Protein AF-A0A832WTB0-F1 (afdb_monomer_lite)

Structure (mmCIF, N/CA/C/O backbone):
data_AF-A0A832WTB0-F1
#
_entry.id   AF-A0A832WTB0-F1
#
loop_
_atom_site.group_PDB
_atom_site.id
_atom_site.type_symbol
_atom_site.label_atom_id
_atom_site.label_alt_id
_atom_site.label_comp_id
_atom_site.label_asym_id
_atom_site.label_entity_id
_atom_site.label_seq_id
_atom_site.pdbx_PDB_ins_code
_atom_site.Cartn_x
_atom_site.Cartn_y
_atom_site.Cartn_z
_atom_site.occupancy
_atom_site.B_iso_or_equiv
_atom_site.auth_seq_id
_atom_site.auth_comp_id
_atom_site.auth_asym_id
_atom_site.auth_atom_id
_atom_site.pdbx_PDB_model_num
ATOM 1 N N . MET A 1 1 ? -14.376 -10.571 5.496 1.00 52.50 1 MET A N 1
ATOM 2 C CA . MET A 1 1 ? -14.557 -10.718 4.035 1.00 52.50 1 MET A CA 1
ATOM 3 C C . MET A 1 1 ? -13.583 -9.843 3.229 1.00 52.50 1 MET A C 1
ATOM 5 O O . MET A 1 1 ? -13.417 -10.106 2.052 1.00 52.50 1 MET A O 1
ATOM 9 N N . GLU A 1 2 ? -12.865 -8.887 3.842 1.00 68.06 2 GLU A N 1
ATOM 10 C CA . GLU A 1 2 ? -11.993 -7.932 3.120 1.00 68.06 2 GLU A CA 1
ATOM 11 C C . GLU A 1 2 ? -10.503 -8.322 3.047 1.00 68.06 2 GLU A C 1
ATOM 13 O O . GLU A 1 2 ? -9.872 -8.123 2.016 1.00 68.06 2 GLU A O 1
ATOM 18 N N . LEU A 1 3 ? -9.931 -8.954 4.083 1.00 80.56 3 LEU A N 1
ATOM 19 C CA . LEU A 1 3 ? -8.515 -9.382 4.068 1.00 80.56 3 LEU A CA 1
ATOM 20 C C . LEU A 1 3 ? -8.221 -10.427 2.971 1.00 80.56 3 LEU A C 1
ATOM 22 O O . LEU A 1 3 ? -7.111 -10.518 2.452 1.00 80.56 3 LEU A O 1
ATOM 26 N N . GLU A 1 4 ? -9.242 -11.197 2.597 1.00 81.88 4 GLU A N 1
ATOM 27 C CA . GLU A 1 4 ? -9.199 -12.161 1.498 1.00 81.88 4 GLU A CA 1
ATOM 28 C C . GLU A 1 4 ? -8.997 -11.471 0.137 1.00 81.88 4 GLU A C 1
ATOM 30 O O . GLU A 1 4 ? -8.311 -12.015 -0.723 1.00 81.88 4 GLU A O 1
ATOM 35 N N . ASN A 1 5 ? -9.508 -10.247 -0.050 1.00 79.44 5 ASN A N 1
ATOM 36 C CA . ASN A 1 5 ? -9.264 -9.472 -1.270 1.00 79.44 5 ASN A CA 1
ATOM 37 C C . ASN A 1 5 ? -7.805 -9.017 -1.350 1.00 79.44 5 ASN A C 1
ATOM 39 O O . ASN A 1 5 ? -7.184 -9.165 -2.400 1.00 79.44 5 ASN A O 1
ATOM 43 N N . ILE A 1 6 ? -7.229 -8.563 -0.228 1.00 82.19 6 ILE A N 1
ATOM 44 C CA . ILE A 1 6 ? -5.803 -8.213 -0.143 1.00 82.19 6 ILE A CA 1
ATOM 45 C C . ILE A 1 6 ? -4.946 -9.449 -0.456 1.00 82.19 6 ILE A C 1
ATOM 47 O O . ILE A 1 6 ? -4.049 -9.372 -1.291 1.00 82.19 6 ILE A O 1
ATOM 51 N N . ARG A 1 7 ? -5.264 -10.618 0.121 1.00 83.81 7 ARG A N 1
ATOM 52 C CA . ARG A 1 7 ? -4.574 -11.889 -0.187 1.00 83.81 7 ARG A CA 1
ATOM 53 C C . ARG A 1 7 ? -4.667 -12.282 -1.659 1.00 83.81 7 ARG A C 1
ATOM 55 O O . ARG A 1 7 ? -3.656 -12.618 -2.270 1.00 83.81 7 ARG A O 1
ATOM 62 N N . ARG A 1 8 ? -5.863 -12.229 -2.248 1.00 82.06 8 ARG A N 1
ATOM 63 C CA . ARG A 1 8 ? -6.066 -12.531 -3.674 1.00 82.06 8 ARG A CA 1
ATOM 64 C C . ARG A 1 8 ? -5.278 -11.584 -4.567 1.00 82.06 8 ARG A C 1
ATOM 66 O O . ARG A 1 8 ? -4.716 -12.023 -5.566 1.00 82.06 8 ARG A O 1
ATOM 73 N N . LEU A 1 9 ? -5.209 -10.310 -4.194 1.00 80.25 9 LEU A N 1
ATOM 74 C CA . LEU A 1 9 ? -4.451 -9.314 -4.932 1.00 80.25 9 LEU A CA 1
ATOM 75 C C . LEU A 1 9 ? -2.941 -9.551 -4.823 1.00 80.25 9 LEU A C 1
ATOM 77 O O . LEU A 1 9 ? -2.262 -9.463 -5.838 1.00 80.25 9 LEU A O 1
ATOM 81 N N . VAL A 1 10 ? -2.427 -9.940 -3.651 1.00 83.12 10 VAL A N 1
ATOM 82 C CA . VAL A 1 10 ? -1.025 -10.371 -3.486 1.00 83.12 10 VAL A CA 1
ATOM 83 C C . VAL A 1 10 ? -0.703 -11.565 -4.390 1.00 83.12 10 VAL A C 1
ATOM 85 O O . VAL A 1 10 ? 0.281 -11.517 -5.128 1.00 83.12 10 VAL A O 1
ATOM 88 N N . ASN A 1 11 ? -1.557 -12.592 -4.419 1.00 82.19 11 ASN A N 1
ATOM 89 C CA . ASN A 1 11 ? -1.375 -13.745 -5.311 1.00 82.19 11 ASN A CA 1
ATOM 90 C C . ASN A 1 11 ? -1.365 -13.320 -6.787 1.00 82.19 11 ASN A C 1
ATOM 92 O O . ASN A 1 11 ? -0.482 -13.713 -7.548 1.00 82.19 11 ASN A O 1
ATOM 96 N N . PHE A 1 12 ? -2.288 -12.439 -7.177 1.00 78.94 12 PHE A N 1
ATOM 97 C CA . PHE A 1 12 ? -2.310 -11.876 -8.524 1.00 78.94 12 PHE A CA 1
ATOM 98 C C . PHE A 1 12 ? -1.032 -11.081 -8.846 1.00 78.94 12 PHE A C 1
ATOM 100 O O . PHE A 1 12 ? -0.514 -11.171 -9.960 1.00 78.94 12 PHE A O 1
ATOM 107 N N . CYS A 1 13 ? -0.482 -10.327 -7.887 1.00 77.75 13 CYS A N 1
ATOM 108 C CA . CYS A 1 13 ? 0.794 -9.633 -8.060 1.00 77.75 13 CYS A CA 1
ATOM 109 C C . CYS A 1 13 ? 1.938 -10.614 -8.353 1.00 77.75 13 CYS A C 1
ATOM 111 O O . CYS A 1 13 ? 2.752 -10.336 -9.235 1.00 77.75 13 CYS A O 1
ATOM 113 N N . TYR A 1 14 ? 1.990 -11.756 -7.657 1.00 80.38 14 TYR A N 1
ATOM 114 C CA . TYR A 1 14 ? 2.991 -12.798 -7.901 1.00 80.38 14 TYR A CA 1
ATOM 115 C C . TYR A 1 14 ? 2.859 -13.410 -9.297 1.00 80.38 14 TYR A C 1
ATOM 117 O O . TYR A 1 14 ? 3.856 -13.493 -10.019 1.00 80.38 14 TYR A O 1
ATOM 125 N N . ASP A 1 15 ? 1.639 -13.740 -9.726 1.00 77.94 15 ASP A N 1
ATOM 126 C CA . ASP A 1 15 ? 1.376 -14.278 -11.068 1.00 77.94 15 ASP A CA 1
ATOM 127 C C . ASP A 1 15 ? 1.844 -13.320 -12.171 1.00 77.94 15 ASP A C 1
ATOM 129 O O . ASP A 1 15 ? 2.300 -13.736 -13.240 1.00 77.94 15 ASP A O 1
ATOM 133 N N . LYS A 1 16 ? 1.766 -12.011 -11.908 1.00 74.88 16 LYS A N 1
ATOM 134 C CA . LYS A 1 16 ? 2.179 -10.941 -12.825 1.00 74.88 16 LYS A CA 1
ATOM 135 C C . LYS A 1 16 ? 3.599 -10.430 -12.595 1.00 74.88 16 LYS A C 1
ATOM 137 O O . LYS A 1 16 ? 4.034 -9.544 -13.325 1.00 74.88 16 LYS A O 1
ATOM 142 N N . ALA A 1 17 ? 4.366 -11.014 -11.672 1.00 70.44 17 ALA A N 1
ATOM 143 C CA . ALA A 1 17 ? 5.715 -10.554 -11.324 1.00 70.44 17 ALA A CA 1
ATOM 144 C C . ALA A 1 17 ? 6.740 -10.662 -12.469 1.00 70.44 17 ALA A C 1
ATOM 146 O O . ALA A 1 17 ? 7.849 -10.141 -12.360 1.00 70.44 17 ALA A O 1
ATOM 147 N N . HIS A 1 18 ? 6.397 -11.350 -13.559 1.00 71.75 18 HIS A N 1
ATOM 148 C CA . HIS A 1 18 ? 7.200 -11.408 -14.778 1.00 71.75 18 HIS A CA 1
ATOM 149 C C . HIS A 1 18 ? 7.105 -10.127 -15.626 1.00 71.75 18 HIS A C 1
ATOM 151 O O . HIS A 1 18 ? 8.017 -9.872 -16.408 1.00 71.75 18 HIS A O 1
ATOM 157 N N . ASP A 1 19 ? 6.049 -9.322 -15.462 1.00 72.50 19 ASP A N 1
ATOM 158 C CA . ASP A 1 19 ? 5.880 -8.028 -16.124 1.00 72.50 19 ASP A CA 1
ATOM 159 C C . ASP A 1 19 ? 5.968 -6.884 -15.097 1.00 72.50 19 ASP A C 1
ATOM 161 O O . ASP A 1 19 ? 5.012 -6.644 -14.347 1.00 72.50 19 ASP A O 1
ATOM 165 N N . PRO A 1 20 ? 7.081 -6.127 -15.088 1.00 67.00 20 PRO A N 1
ATOM 166 C CA . PRO A 1 20 ? 7.261 -4.984 -14.208 1.00 67.00 20 PRO A CA 1
ATOM 167 C C . PRO A 1 20 ? 6.144 -3.944 -14.319 1.00 67.00 20 PRO A C 1
ATOM 169 O O . PRO A 1 20 ? 5.826 -3.304 -13.327 1.00 67.00 20 PRO A O 1
ATOM 172 N N . VAL A 1 21 ? 5.537 -3.717 -15.489 1.00 68.81 21 VAL A N 1
ATOM 173 C CA . VAL A 1 21 ? 4.455 -2.722 -15.637 1.00 68.81 21 VAL A CA 1
ATOM 174 C C . VAL A 1 21 ? 3.182 -3.190 -14.932 1.00 68.81 21 VAL A C 1
ATOM 176 O O . VAL A 1 21 ? 2.563 -2.412 -14.201 1.00 68.81 21 VAL A O 1
ATOM 179 N N . THR A 1 22 ? 2.801 -4.453 -15.114 1.00 70.38 22 THR A N 1
ATOM 180 C CA . THR A 1 22 ? 1.593 -5.002 -14.493 1.00 70.38 22 THR A CA 1
ATOM 181 C C . TH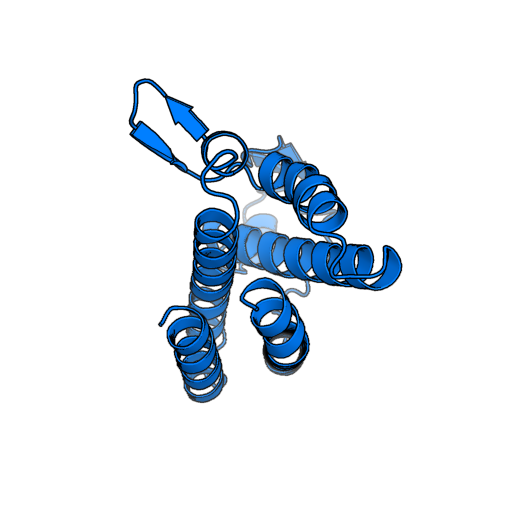R A 1 22 ? 1.732 -5.110 -12.977 1.00 70.38 22 THR A C 1
ATOM 183 O O . THR A 1 22 ? 0.871 -4.581 -12.279 1.00 70.38 22 THR A O 1
ATOM 186 N N . ILE A 1 23 ? 2.820 -5.683 -12.442 1.00 69.12 23 ILE A N 1
ATOM 187 C CA . ILE A 1 23 ? 3.015 -5.771 -10.977 1.00 69.12 23 ILE A CA 1
ATOM 188 C C . ILE A 1 23 ? 3.007 -4.385 -10.314 1.00 69.12 23 ILE A C 1
ATOM 190 O O . ILE A 1 23 ? 2.460 -4.218 -9.228 1.00 69.12 23 ILE A O 1
ATOM 194 N N . ARG A 1 24 ? 3.527 -3.362 -11.003 1.00 69.06 24 ARG A N 1
ATOM 195 C CA . ARG A 1 24 ? 3.486 -1.966 -10.558 1.00 69.06 24 ARG A CA 1
ATOM 196 C C . ARG A 1 24 ? 2.039 -1.475 -10.392 1.00 69.06 24 ARG A C 1
ATOM 198 O O . ARG A 1 24 ? 1.679 -0.975 -9.328 1.00 69.06 24 ARG A O 1
ATOM 205 N N . ARG A 1 25 ? 1.173 -1.691 -11.387 1.00 69.50 25 ARG A N 1
ATOM 206 C CA . ARG A 1 25 ? -0.265 -1.370 -11.271 1.00 69.50 25 ARG A CA 1
ATOM 207 C C . ARG A 1 25 ? -0.935 -2.141 -10.132 1.00 69.50 25 ARG A C 1
ATOM 209 O O . ARG A 1 25 ? -1.725 -1.557 -9.397 1.00 69.50 25 ARG A O 1
ATOM 216 N N . CYS A 1 26 ? -0.575 -3.409 -9.944 1.00 72.25 26 CYS A N 1
ATOM 217 C CA . CYS A 1 26 ? -1.116 -4.215 -8.855 1.00 72.25 26 CYS A CA 1
ATOM 218 C C . CYS A 1 26 ? -0.701 -3.696 -7.467 1.00 72.25 26 CYS A C 1
ATOM 220 O O . CYS A 1 26 ? -1.523 -3.708 -6.559 1.00 72.25 26 CYS A O 1
ATOM 222 N N . ILE A 1 27 ? 0.523 -3.175 -7.302 1.00 75.69 27 ILE A N 1
ATOM 223 C CA . ILE A 1 27 ? 0.975 -2.534 -6.050 1.00 75.69 27 ILE A CA 1
ATOM 224 C C . ILE A 1 27 ? 0.143 -1.280 -5.734 1.00 75.69 27 ILE A C 1
ATOM 226 O O . ILE A 1 27 ? -0.205 -1.055 -4.576 1.00 75.69 27 ILE A O 1
ATOM 230 N N . SER A 1 28 ? -0.230 -0.490 -6.748 1.00 73.12 28 SER A N 1
ATOM 231 C CA . SER A 1 28 ? -1.138 0.656 -6.565 1.00 73.12 28 SER A CA 1
ATOM 232 C C . SER A 1 28 ? -2.516 0.198 -6.071 1.00 73.12 28 SER A C 1
ATOM 234 O O . SER A 1 28 ? -3.027 0.722 -5.082 1.00 73.12 28 SER A O 1
ATOM 236 N N . SER A 1 29 ? -3.086 -0.850 -6.675 1.00 73.81 29 SER A N 1
ATOM 237 C CA . SER A 1 29 ? -4.329 -1.460 -6.182 1.00 73.81 29 SER A CA 1
ATOM 238 C C . SER A 1 29 ? -4.186 -1.995 -4.753 1.00 73.81 29 SER A C 1
ATOM 240 O O . SER A 1 29 ? -5.091 -1.827 -3.943 1.00 73.81 29 SER A O 1
ATOM 242 N N . LEU A 1 30 ? -3.037 -2.587 -4.418 1.00 78.88 30 LEU A N 1
ATOM 243 C CA . LEU A 1 30 ? -2.771 -3.170 -3.104 1.00 78.88 30 LEU A CA 1
ATOM 244 C C . LEU A 1 30 ? -2.747 -2.113 -2.004 1.00 78.88 30 LEU A C 1
ATOM 246 O O . LEU A 1 30 ? -3.325 -2.314 -0.940 1.00 78.88 30 LEU A O 1
ATOM 250 N N . PHE A 1 31 ? -2.147 -0.960 -2.292 1.00 79.56 31 PHE A N 1
ATOM 251 C CA . PHE A 1 31 ? -2.201 0.206 -1.420 1.00 79.56 31 PHE A CA 1
ATOM 252 C C . PHE A 1 31 ? -3.642 0.623 -1.113 1.00 79.56 31 PHE A C 1
ATOM 254 O O . PHE A 1 31 ? -4.005 0.795 0.051 1.00 79.56 31 PHE A O 1
ATOM 261 N N . PHE A 1 32 ? -4.476 0.749 -2.150 1.00 75.31 32 PHE A N 1
ATOM 262 C CA . PHE A 1 32 ? -5.871 1.150 -1.987 1.00 75.31 32 PHE A CA 1
ATOM 263 C C . PHE A 1 32 ? -6.688 0.132 -1.196 1.00 75.31 32 PHE A C 1
ATOM 265 O O . PHE A 1 32 ? -7.433 0.535 -0.308 1.00 75.31 32 PHE A O 1
ATOM 272 N N . GLU A 1 33 ? -6.525 -1.164 -1.456 1.00 79.69 33 GLU A N 1
ATOM 273 C CA . GLU A 1 33 ? -7.221 -2.209 -0.698 1.00 79.69 33 GLU A CA 1
ATOM 274 C C . GLU A 1 33 ? -6.829 -2.191 0.790 1.00 79.69 33 GLU A C 1
ATOM 276 O O . GLU A 1 33 ? -7.695 -2.310 1.657 1.00 79.69 33 GLU A O 1
ATOM 281 N N . ILE A 1 34 ? -5.550 -1.956 1.114 1.00 83.00 34 ILE A N 1
ATOM 282 C CA . ILE A 1 34 ? -5.099 -1.816 2.509 1.00 83.00 34 ILE A CA 1
ATOM 283 C C . ILE A 1 34 ? -5.725 -0.579 3.170 1.00 83.00 34 ILE A C 1
ATOM 285 O O . ILE A 1 34 ? -6.185 -0.651 4.310 1.00 83.00 34 ILE A O 1
ATOM 289 N N . ILE A 1 35 ? -5.782 0.552 2.466 1.00 78.50 35 ILE A N 1
ATOM 290 C CA . ILE A 1 35 ? -6.429 1.770 2.972 1.00 78.50 35 ILE A CA 1
ATOM 291 C C . ILE A 1 35 ? -7.916 1.542 3.216 1.00 78.50 35 ILE A C 1
ATOM 293 O O . ILE A 1 35 ? -8.423 1.939 4.264 1.00 78.50 35 ILE A O 1
ATOM 297 N N . LEU A 1 36 ? -8.623 0.954 2.249 1.00 79.00 36 LEU A N 1
ATOM 298 C CA . LEU A 1 36 ? -10.057 0.696 2.352 1.00 79.00 36 LEU A CA 1
ATOM 299 C C . LEU A 1 36 ? -10.348 -0.211 3.546 1.00 79.00 36 LEU A C 1
ATOM 301 O O . LEU A 1 36 ? -11.229 0.102 4.343 1.00 79.00 36 LEU A O 1
ATOM 305 N N . PHE A 1 37 ? -9.537 -1.255 3.725 1.00 82.94 37 PHE A N 1
ATOM 306 C CA . PHE A 1 37 ? -9.602 -2.123 4.893 1.00 82.94 37 PHE A CA 1
ATOM 307 C C . PHE A 1 37 ? -9.416 -1.350 6.205 1.00 82.94 37 PHE A C 1
ATOM 309 O O . PHE A 1 37 ? -10.186 -1.532 7.142 1.00 82.94 37 PHE A O 1
ATOM 316 N N . ILE A 1 38 ? -8.419 -0.464 6.293 1.00 78.25 38 ILE A N 1
ATOM 317 C CA . ILE A 1 38 ? -8.201 0.354 7.496 1.00 78.25 38 ILE A CA 1
ATOM 318 C C . ILE A 1 38 ? -9.390 1.294 7.734 1.00 78.25 38 ILE A C 1
ATOM 320 O O . ILE A 1 38 ? -9.861 1.416 8.863 1.00 78.25 38 ILE A O 1
ATOM 324 N N . ALA A 1 39 ? -9.906 1.938 6.688 1.00 76.44 39 ALA A N 1
ATOM 325 C CA . ALA A 1 39 ? -11.036 2.851 6.798 1.00 76.44 39 ALA A CA 1
ATOM 326 C C . ALA A 1 39 ? -12.319 2.159 7.287 1.00 76.44 39 ALA A C 1
ATOM 328 O O . ALA A 1 39 ? -13.066 2.767 8.053 1.00 76.44 39 ALA A O 1
ATOM 329 N N . ASP A 1 40 ? -12.547 0.896 6.908 1.00 79.38 40 ASP A N 1
ATOM 330 C CA . ASP A 1 40 ? -13.651 0.078 7.435 1.00 79.38 40 ASP A CA 1
ATOM 331 C C . ASP A 1 40 ? -13.511 -0.178 8.946 1.00 79.38 40 ASP A C 1
ATOM 333 O O . ASP A 1 40 ? -14.494 -0.175 9.685 1.00 79.38 40 ASP A O 1
ATOM 337 N N . ARG A 1 41 ? -12.275 -0.328 9.445 1.00 82.00 41 ARG A N 1
ATOM 338 C CA . ARG A 1 41 ? -12.001 -0.535 10.882 1.00 82.00 41 ARG A CA 1
ATOM 339 C C . ARG A 1 41 ? -12.100 0.744 11.708 1.00 82.00 41 ARG A C 1
ATOM 341 O O . ARG A 1 41 ? -12.335 0.665 12.912 1.00 82.00 41 ARG A O 1
ATOM 348 N N . PHE A 1 42 ? -11.963 1.908 11.077 1.00 76.38 42 PHE A N 1
ATOM 349 C CA . PHE A 1 42 ? -12.055 3.217 11.729 1.00 76.38 42 PHE A CA 1
ATOM 350 C C . PHE A 1 42 ? -13.089 4.126 11.037 1.00 76.38 42 PHE A C 1
ATOM 352 O O . PHE A 1 42 ? -12.746 5.210 10.554 1.00 76.38 42 PHE A O 1
ATOM 359 N N . PRO A 1 43 ? -14.379 3.738 11.003 1.00 73.25 43 PRO A N 1
ATOM 360 C CA . PRO A 1 43 ? -15.391 4.422 10.196 1.00 73.25 43 PRO A CA 1
ATOM 361 C C . PRO A 1 43 ? -15.644 5.862 10.661 1.00 73.25 43 PRO A C 1
ATOM 363 O O . PRO A 1 43 ? -15.879 6.748 9.843 1.00 73.25 43 PRO A O 1
ATOM 366 N N . CYS A 1 44 ? -15.514 6.130 11.965 1.00 70.75 44 CYS A N 1
ATOM 367 C CA . CYS A 1 44 ? -15.630 7.470 12.548 1.00 70.75 44 CYS A CA 1
ATOM 368 C C . CYS A 1 44 ? -14.488 8.423 12.157 1.00 70.75 44 CYS A C 1
ATOM 370 O O . CYS A 1 44 ? -14.553 9.612 12.453 1.00 70.75 44 CYS A O 1
ATOM 372 N N . ARG A 1 45 ? -13.445 7.908 11.501 1.00 72.25 45 ARG A N 1
ATOM 373 C CA . ARG A 1 45 ? -12.238 8.641 11.100 1.00 72.25 45 ARG A CA 1
ATOM 374 C C . ARG A 1 45 ? -12.064 8.640 9.581 1.00 72.25 45 ARG A C 1
ATOM 376 O O . ARG A 1 45 ? -11.044 9.083 9.065 1.00 72.25 45 ARG A O 1
ATOM 383 N N . LYS A 1 46 ? -13.076 8.177 8.838 1.00 69.19 46 LYS A N 1
ATOM 384 C CA . LYS A 1 46 ? -13.063 8.078 7.373 1.00 69.19 46 LYS A CA 1
ATOM 385 C C . LYS A 1 46 ? -12.766 9.415 6.684 1.00 69.19 46 LYS A C 1
ATOM 387 O O . LYS A 1 46 ? -12.043 9.434 5.692 1.00 69.19 46 LYS A O 1
ATOM 392 N N . ASP A 1 47 ? -13.264 10.523 7.229 1.00 67.44 47 ASP A N 1
ATOM 393 C CA . ASP A 1 47 ? -13.024 11.873 6.695 1.00 67.44 47 ASP A CA 1
ATOM 394 C C . ASP A 1 47 ? -11.592 12.388 6.958 1.00 67.44 47 ASP A C 1
ATOM 396 O O . ASP A 1 47 ? -11.147 13.349 6.330 1.00 67.44 47 ASP A O 1
ATOM 400 N N . GLU A 1 48 ? -10.841 11.737 7.853 1.00 67.38 48 GLU A N 1
ATOM 401 C CA . GLU A 1 48 ? -9.407 11.991 8.046 1.00 67.38 48 GLU A CA 1
ATOM 402 C C . GLU A 1 48 ? -8.562 11.253 6.995 1.00 67.38 48 GLU A C 1
ATOM 404 O O . GLU A 1 48 ? -7.496 11.728 6.597 1.00 67.38 48 GLU A O 1
ATOM 409 N N . LEU A 1 49 ? -9.065 10.113 6.507 1.00 65.12 49 LEU A N 1
ATOM 410 C CA . LEU A 1 49 ? -8.398 9.258 5.523 1.00 65.12 49 LEU A CA 1
ATOM 411 C C . LEU A 1 49 ? -8.671 9.725 4.084 1.00 65.12 49 LEU A C 1
ATOM 413 O O . LEU A 1 49 ? -7.757 9.764 3.258 1.00 65.12 49 LEU A O 1
ATOM 417 N N . PHE A 1 50 ? -9.903 10.141 3.784 1.00 67.31 50 PHE A N 1
ATOM 418 C CA . PHE A 1 50 ? -10.317 10.592 2.454 1.00 67.31 50 PHE A CA 1
ATOM 419 C C . PHE A 1 50 ? -10.687 12.076 2.452 1.00 67.31 50 PHE A C 1
ATOM 421 O O . PHE A 1 50 ? -11.382 12.559 3.341 1.00 67.31 50 PHE A O 1
ATOM 428 N N . ARG A 1 51 ? -10.279 12.816 1.411 1.00 63.31 51 ARG A N 1
ATOM 429 C CA . ARG A 1 51 ? -10.687 14.217 1.236 1.00 63.31 51 ARG A CA 1
ATOM 430 C C . ARG A 1 51 ? -12.183 14.273 0.935 1.00 63.31 51 ARG A C 1
ATOM 432 O O . ARG A 1 51 ? -12.588 14.010 -0.192 1.00 63.31 51 ARG A O 1
ATOM 439 N N . ASN A 1 52 ? -12.988 14.637 1.925 1.00 57.75 52 ASN A N 1
ATOM 440 C CA . ASN A 1 52 ? -14.418 14.866 1.762 1.00 57.75 52 ASN A CA 1
ATOM 441 C C . ASN A 1 52 ? -14.674 16.335 1.383 1.00 57.75 52 ASN A C 1
ATOM 443 O O . ASN A 1 52 ? -14.284 17.250 2.110 1.00 57.75 52 ASN A O 1
ATOM 447 N N . GLN A 1 53 ? -15.302 16.569 0.233 1.00 53.72 53 GLN A N 1
ATOM 448 C CA . GLN A 1 53 ? -15.844 17.871 -0.151 1.00 53.72 53 GLN A CA 1
ATOM 449 C C . GLN A 1 53 ? -17.326 17.690 -0.481 1.00 53.72 53 GLN A C 1
ATOM 451 O O . GLN A 1 53 ? -17.672 17.021 -1.452 1.00 53.72 53 GLN A O 1
ATOM 456 N N . ASN A 1 54 ? -18.203 18.294 0.326 1.00 54.34 54 ASN A N 1
ATOM 457 C CA . ASN A 1 54 ? -19.661 18.277 0.144 1.00 54.34 54 ASN A CA 1
ATOM 458 C C . ASN A 1 54 ? -20.281 16.867 0.044 1.00 54.34 54 ASN A C 1
ATOM 460 O O . ASN A 1 54 ? -21.211 16.652 -0.729 1.00 54.34 54 ASN A O 1
ATOM 464 N N . GLY A 1 55 ? -19.763 15.896 0.804 1.00 51.53 55 GLY A N 1
ATOM 465 C CA . GLY A 1 55 ? -20.250 14.512 0.782 1.00 51.53 55 GLY A CA 1
ATOM 466 C C . GLY A 1 55 ? -19.663 13.656 -0.345 1.00 51.53 55 GLY A C 1
ATOM 467 O O . GLY A 1 55 ? -20.022 12.486 -0.464 1.00 51.53 55 GLY A O 1
ATOM 468 N N . VAL A 1 56 ? -18.745 14.208 -1.148 1.00 50.75 56 VAL A N 1
ATOM 469 C CA . VAL A 1 56 ? -18.008 13.487 -2.191 1.00 50.75 56 VAL A CA 1
ATOM 470 C C . VAL A 1 56 ? -16.560 13.289 -1.748 1.00 50.75 56 VAL A C 1
ATOM 472 O O . VAL A 1 56 ? -15.853 14.240 -1.408 1.00 50.75 56 VAL A O 1
ATOM 475 N N . TYR A 1 57 ? -16.105 12.037 -1.757 1.00 57.09 57 TYR A N 1
ATOM 476 C CA . TYR A 1 57 ? -14.726 11.677 -1.438 1.00 57.09 57 TYR A CA 1
ATOM 477 C C . TYR A 1 57 ? -13.831 11.859 -2.676 1.00 57.09 57 TYR A C 1
ATOM 479 O O . TYR A 1 57 ? -13.762 10.992 -3.542 1.00 57.09 57 TYR A O 1
ATOM 487 N N . ASN A 1 58 ? -13.123 12.989 -2.753 1.00 52.19 58 ASN A N 1
ATOM 488 C CA . ASN A 1 58 ? -12.318 13.429 -3.904 1.00 52.19 58 ASN A CA 1
ATOM 489 C C . ASN A 1 58 ? -10.862 12.917 -3.868 1.00 52.19 58 ASN A C 1
ATOM 491 O O . ASN A 1 58 ? -9.934 13.595 -4.311 1.00 52.19 58 ASN A O 1
ATOM 495 N N . GLY A 1 59 ? -10.653 11.715 -3.327 1.00 55.88 59 GLY A N 1
ATOM 496 C CA . GLY A 1 59 ? -9.351 11.048 -3.276 1.00 55.88 59 GLY A CA 1
ATOM 497 C C . GLY A 1 59 ? -8.681 11.033 -1.900 1.00 55.88 59 GLY A C 1
ATOM 498 O O . GLY A 1 59 ? -9.184 11.570 -0.911 1.00 55.88 59 GLY A O 1
ATOM 499 N N . LEU A 1 60 ? -7.529 10.369 -1.841 1.00 63.09 60 LEU A N 1
ATOM 500 C CA . LEU A 1 60 ? -6.734 10.171 -0.632 1.00 63.09 60 LEU A CA 1
ATOM 501 C C . LEU A 1 60 ? -5.623 11.221 -0.545 1.00 63.09 60 LEU A C 1
ATOM 503 O O . LEU A 1 60 ? -4.883 11.426 -1.504 1.00 63.09 60 LEU A O 1
ATOM 507 N N . SER A 1 61 ? -5.464 11.858 0.614 1.00 66.12 61 SER A N 1
ATOM 508 C CA . SER A 1 61 ? -4.272 12.663 0.889 1.00 66.12 61 SER A CA 1
ATOM 509 C C . SER A 1 61 ? -3.240 11.779 1.582 1.00 66.12 61 SER A C 1
ATOM 511 O O . SER A 1 61 ? -3.298 11.672 2.800 1.00 66.12 61 SER A O 1
ATOM 513 N N . GLU A 1 62 ? -2.306 11.174 0.843 1.00 65.44 62 GLU A N 1
ATOM 514 C CA . GLU A 1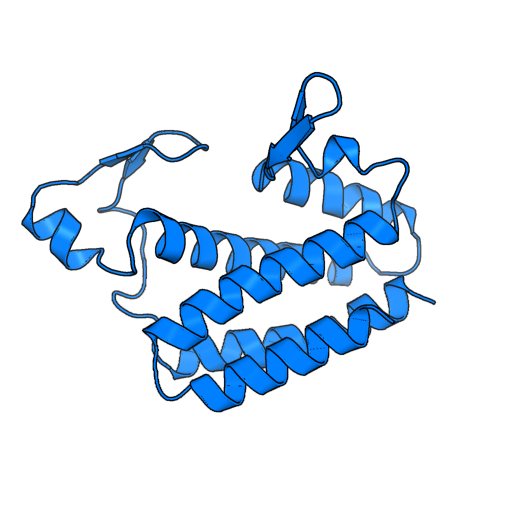 62 ? -1.334 10.197 1.381 1.00 65.44 62 GLU A CA 1
ATOM 515 C C . GLU A 1 62 ? -0.629 10.687 2.658 1.00 65.44 62 GLU A C 1
ATOM 517 O O . GLU A 1 62 ? -0.610 9.963 3.646 1.00 65.44 62 GLU A O 1
ATOM 522 N N . ILE A 1 63 ? -0.174 11.946 2.709 1.00 64.12 63 ILE A N 1
ATOM 523 C CA . ILE A 1 63 ? 0.430 12.544 3.919 1.00 64.12 63 ILE A CA 1
ATOM 524 C C . ILE A 1 63 ? -0.531 12.555 5.115 1.00 64.12 63 ILE A C 1
ATOM 526 O O . ILE A 1 63 ? -0.132 12.204 6.224 1.00 64.12 63 ILE A O 1
ATOM 530 N N . ARG A 1 64 ? -1.790 12.973 4.914 1.00 68.88 64 ARG A N 1
ATOM 531 C CA . ARG A 1 64 ? -2.775 13.013 6.010 1.00 68.88 64 ARG A CA 1
ATOM 532 C C . ARG A 1 64 ? -3.157 11.606 6.427 1.00 68.88 64 ARG A C 1
ATOM 534 O O . ARG A 1 64 ? -3.210 11.348 7.614 1.00 68.88 64 ARG A O 1
ATOM 541 N N . PHE A 1 65 ? -3.341 10.704 5.465 1.00 72.94 65 PHE A N 1
ATOM 542 C CA . PHE A 1 65 ? -3.607 9.299 5.730 1.00 72.94 65 PHE A CA 1
ATOM 543 C C . PHE A 1 65 ? -2.492 8.690 6.584 1.00 72.94 65 PHE A C 1
ATOM 545 O O . PHE A 1 65 ? -2.769 8.195 7.666 1.00 72.94 65 PHE A O 1
ATOM 552 N N . ILE A 1 66 ? -1.234 8.793 6.147 1.00 73.75 66 ILE A N 1
ATOM 553 C CA . ILE A 1 66 ? -0.072 8.268 6.872 1.00 73.75 66 ILE A CA 1
ATOM 554 C C . ILE A 1 66 ? 0.064 8.922 8.258 1.00 73.75 66 ILE A C 1
ATOM 556 O O . ILE A 1 66 ? 0.378 8.234 9.226 1.00 73.75 66 ILE A O 1
ATOM 560 N N . GLY A 1 67 ? -0.166 10.235 8.366 1.00 71.19 67 GLY A N 1
ATOM 561 C CA . GLY A 1 67 ? -0.108 10.962 9.638 1.00 71.19 67 GLY A CA 1
ATOM 562 C C . GLY A 1 67 ? -1.213 10.556 10.616 1.00 71.19 67 GLY A C 1
ATOM 563 O O . GLY A 1 67 ? -0.938 10.311 11.787 1.00 71.19 67 GLY A O 1
ATOM 564 N N . SER A 1 68 ? -2.449 10.427 10.136 1.00 76.88 68 SER A N 1
ATOM 565 C CA . SER A 1 68 ? -3.592 9.971 10.931 1.00 76.88 68 SER A CA 1
ATOM 566 C C . SER A 1 68 ? -3.492 8.488 11.280 1.00 76.88 68 SER A C 1
ATOM 568 O O . SER A 1 68 ? -3.896 8.090 12.368 1.00 76.88 68 SER A O 1
ATOM 570 N N . LEU A 1 69 ? -2.919 7.665 10.398 1.00 83.06 69 LEU A N 1
ATOM 571 C CA . LEU A 1 69 ? -2.830 6.219 10.570 1.00 83.06 69 LEU A CA 1
ATOM 572 C C . LEU A 1 69 ? -2.129 5.826 11.869 1.00 83.06 69 LEU A C 1
ATOM 574 O O . LEU A 1 69 ? -2.597 4.927 12.560 1.00 83.06 69 LEU A O 1
ATOM 578 N N . MET A 1 70 ? -1.035 6.503 12.210 1.00 84.94 70 MET A N 1
ATOM 579 C CA . MET A 1 70 ? -0.296 6.224 13.438 1.00 84.94 70 MET A CA 1
ATOM 580 C C . MET A 1 70 ? -1.189 6.409 14.671 1.00 84.94 70 MET A C 1
ATOM 582 O O . MET A 1 70 ? -1.346 5.482 15.459 1.00 84.94 70 MET A O 1
ATOM 586 N N . SER A 1 71 ? -1.883 7.548 14.763 1.00 82.38 71 SER A N 1
ATOM 587 C CA . SER A 1 71 ? -2.817 7.832 15.859 1.00 82.38 71 SER A CA 1
ATOM 588 C C . SER A 1 71 ? -3.978 6.831 15.918 1.00 82.38 71 SER A C 1
ATOM 590 O O . SER A 1 71 ? -4.379 6.403 17.003 1.00 82.38 71 SER A O 1
ATOM 592 N N . LEU A 1 72 ? -4.496 6.404 14.761 1.00 83.38 72 LEU A N 1
ATOM 593 C CA . LEU A 1 72 ? -5.553 5.391 14.687 1.00 83.38 72 LEU A CA 1
ATOM 594 C C . LEU A 1 72 ? -5.082 4.038 15.218 1.00 83.38 72 LEU A C 1
ATOM 596 O O . LEU A 1 72 ? -5.769 3.420 16.033 1.00 83.38 72 LEU A O 1
ATOM 600 N N . LEU A 1 73 ? -3.900 3.592 14.798 1.00 86.81 73 LEU A N 1
ATOM 601 C CA . LEU A 1 73 ? -3.341 2.314 15.222 1.00 86.81 73 LEU A CA 1
ATOM 602 C C . LEU A 1 73 ? -2.954 2.325 16.703 1.00 86.81 73 LEU A C 1
ATOM 604 O O . LEU A 1 73 ? -3.249 1.354 17.398 1.00 86.81 73 LEU A O 1
ATOM 608 N N . GLU A 1 74 ? -2.388 3.422 17.208 1.00 86.88 74 GLU A N 1
ATOM 609 C CA . GLU A 1 74 ? -2.105 3.604 18.637 1.00 86.88 74 GLU A CA 1
ATOM 610 C C . GLU A 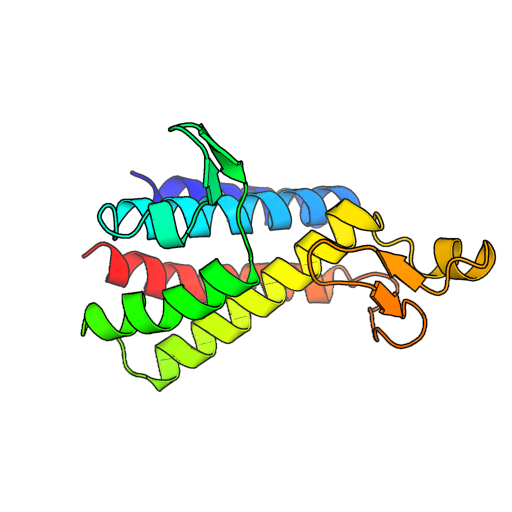1 74 ? -3.385 3.507 19.469 1.00 86.88 74 GLU A C 1
ATOM 612 O O . GLU A 1 74 ? -3.439 2.768 20.451 1.00 86.88 74 GLU A O 1
ATOM 617 N N . SER A 1 75 ? -4.459 4.169 19.023 1.00 83.25 75 SER A N 1
ATOM 618 C CA . SER A 1 75 ? -5.745 4.155 19.730 1.00 83.25 75 SER A CA 1
ATOM 619 C C . SER A 1 75 ? -6.400 2.770 19.811 1.00 83.25 75 SER A C 1
ATOM 621 O O . SER A 1 75 ? -7.259 2.546 20.663 1.00 83.25 75 SER A O 1
ATOM 623 N N . SER A 1 76 ? -5.984 1.824 18.959 1.00 82.19 76 SER A N 1
ATOM 624 C CA . SER A 1 76 ? -6.490 0.450 18.996 1.00 82.19 76 SER A CA 1
ATOM 625 C C . SER A 1 76 ? -5.974 -0.352 20.196 1.00 82.19 76 SER A C 1
ATOM 627 O O . SER A 1 76 ? -6.605 -1.338 20.568 1.00 82.19 76 SER A O 1
ATOM 629 N N . ASN A 1 77 ? -4.842 0.043 20.799 1.00 82.50 77 ASN A N 1
ATOM 630 C CA . ASN A 1 77 ? -4.130 -0.694 21.855 1.00 82.50 77 ASN A CA 1
ATOM 631 C C . ASN A 1 77 ? -3.794 -2.165 21.509 1.00 82.50 77 ASN A C 1
ATOM 633 O O . ASN A 1 77 ? -3.493 -2.956 22.402 1.00 82.50 77 ASN A O 1
ATOM 637 N N . LYS A 1 78 ? -3.838 -2.552 20.226 1.00 87.62 78 LYS A N 1
ATOM 638 C CA . LYS A 1 78 ? -3.577 -3.933 19.770 1.00 87.62 78 LYS A CA 1
ATOM 639 C C . LYS A 1 78 ? -2.115 -4.199 19.407 1.00 87.62 78 LYS A C 1
ATOM 641 O O . LYS A 1 78 ? -1.729 -5.356 19.251 1.00 87.62 78 LYS A O 1
ATOM 646 N N . PHE A 1 79 ? -1.318 -3.147 19.242 1.00 88.75 79 PHE A N 1
ATOM 647 C CA . PHE A 1 79 ? 0.031 -3.217 18.684 1.00 88.75 79 PHE A CA 1
ATOM 648 C C . PHE A 1 79 ? 1.007 -2.394 19.512 1.00 88.75 79 PHE A C 1
ATOM 650 O O . PHE A 1 79 ? 0.635 -1.375 20.095 1.00 88.75 79 PHE A O 1
ATOM 657 N N . SER A 1 80 ? 2.269 -2.815 19.536 1.00 91.12 80 SER A N 1
ATOM 658 C CA . SER A 1 80 ? 3.338 -1.990 20.096 1.00 91.12 80 SER A CA 1
ATOM 659 C C . SER A 1 80 ? 3.649 -0.791 19.190 1.00 91.12 80 SER A C 1
ATOM 661 O O . SER A 1 80 ? 3.480 -0.862 17.972 1.00 91.12 80 SER A O 1
ATOM 663 N N . LEU A 1 81 ? 4.182 0.293 19.767 1.00 87.00 81 LEU A N 1
ATOM 664 C CA . LEU A 1 81 ? 4.640 1.462 18.998 1.00 87.00 81 LEU A CA 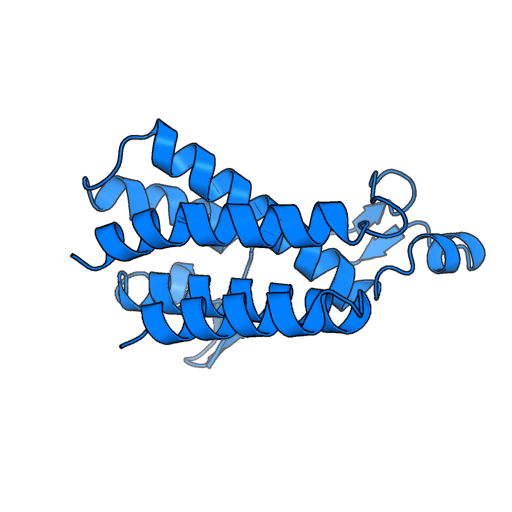1
ATOM 665 C C . LEU A 1 81 ? 5.658 1.082 17.911 1.00 87.00 81 LEU A C 1
ATOM 667 O O . LEU A 1 81 ? 5.615 1.623 16.813 1.00 87.00 81 LEU A O 1
ATOM 671 N N . TYR A 1 82 ? 6.531 0.107 18.186 1.00 91.12 82 TYR A N 1
ATOM 672 C CA . TYR A 1 82 ? 7.511 -0.381 17.215 1.00 91.12 82 TYR A CA 1
ATOM 673 C C . TYR A 1 82 ? 6.853 -1.042 15.995 1.00 91.12 82 TYR A C 1
ATOM 675 O O . TYR A 1 82 ? 7.237 -0.764 14.861 1.00 91.12 82 TYR A O 1
ATOM 683 N N . GLU A 1 83 ? 5.849 -1.897 16.213 1.00 89.38 83 GLU A N 1
ATOM 684 C CA . GLU A 1 83 ? 5.111 -2.534 15.116 1.00 89.38 83 GLU A CA 1
ATOM 685 C C . GLU A 1 83 ? 4.343 -1.507 14.279 1.00 89.38 83 GLU A C 1
ATOM 687 O O . GLU A 1 83 ? 4.308 -1.619 13.055 1.00 89.38 83 GLU A O 1
ATOM 692 N N . ILE A 1 84 ? 3.748 -0.501 14.928 1.00 89.25 84 ILE A N 1
ATOM 693 C CA . ILE A 1 84 ? 3.035 0.586 14.248 1.00 89.25 84 ILE A CA 1
ATOM 694 C C . ILE A 1 84 ? 4.005 1.389 13.377 1.00 89.25 84 ILE A C 1
ATOM 696 O O . ILE A 1 84 ? 3.723 1.614 12.200 1.00 89.25 84 ILE A O 1
ATOM 700 N N . ASP A 1 85 ? 5.162 1.770 13.917 1.00 86.69 85 ASP A N 1
ATOM 701 C CA . ASP A 1 85 ? 6.192 2.508 13.183 1.00 86.69 85 ASP A CA 1
ATOM 702 C C . ASP A 1 85 ? 6.696 1.741 11.958 1.00 86.69 85 ASP A C 1
ATOM 704 O O . ASP A 1 85 ? 6.853 2.320 10.879 1.00 86.69 85 ASP A O 1
ATOM 708 N N . ASP A 1 86 ? 6.956 0.440 12.106 1.00 87.25 86 ASP A N 1
ATOM 709 C CA . ASP A 1 86 ? 7.435 -0.393 11.002 1.00 87.25 86 ASP A CA 1
ATOM 710 C C . ASP A 1 86 ? 6.352 -0.560 9.918 1.00 87.25 86 ASP A C 1
ATOM 712 O O . ASP A 1 86 ? 6.641 -0.449 8.722 1.00 87.25 86 ASP A O 1
ATOM 716 N N . PHE A 1 87 ? 5.081 -0.693 10.315 1.00 89.12 87 PHE A N 1
ATOM 717 C CA . PHE A 1 87 ? 3.951 -0.747 9.382 1.00 89.12 87 PHE A CA 1
ATOM 718 C C . PHE A 1 87 ? 3.757 0.573 8.627 1.00 89.12 87 PHE A C 1
ATOM 720 O O . PHE A 1 87 ? 3.546 0.589 7.411 1.00 89.12 87 PHE A O 1
ATOM 727 N N . VAL A 1 88 ? 3.867 1.705 9.325 1.00 86.00 88 VAL A N 1
ATOM 728 C CA . VAL A 1 88 ? 3.760 3.039 8.724 1.00 86.00 88 VAL A CA 1
ATOM 729 C C . VAL A 1 88 ? 4.899 3.279 7.729 1.00 86.00 88 VAL A C 1
ATOM 731 O O . VAL A 1 88 ? 4.658 3.823 6.648 1.00 86.00 88 VAL A O 1
ATOM 734 N N . LYS A 1 89 ? 6.131 2.854 8.041 1.00 82.56 89 LYS A N 1
ATOM 735 C CA . LYS A 1 89 ? 7.265 2.917 7.099 1.00 82.56 89 LYS A CA 1
ATOM 736 C C . LYS A 1 89 ? 6.992 2.104 5.838 1.00 82.56 89 LYS A C 1
ATOM 738 O O . LYS A 1 89 ? 7.222 2.600 4.736 1.00 82.56 89 LYS A O 1
ATOM 743 N N . PHE A 1 90 ? 6.453 0.900 5.991 1.00 84.94 90 PHE A N 1
ATOM 744 C CA . PHE A 1 90 ? 6.041 0.067 4.869 1.00 84.94 90 PHE A CA 1
ATOM 745 C C . PHE A 1 90 ? 4.952 0.734 4.008 1.00 84.94 90 PHE A C 1
ATOM 747 O O . PHE A 1 90 ? 5.067 0.771 2.783 1.00 84.94 90 PHE A O 1
ATOM 754 N N . LEU A 1 91 ? 3.933 1.348 4.614 1.00 83.00 91 LEU A N 1
ATOM 755 C CA . LEU A 1 91 ? 2.902 2.056 3.849 1.00 83.00 91 LEU A CA 1
ATOM 756 C C . LEU A 1 91 ? 3.432 3.297 3.128 1.00 83.00 91 LEU A C 1
ATOM 758 O O . LEU A 1 91 ? 3.031 3.551 1.993 1.00 83.00 91 LEU A O 1
ATOM 762 N N . ARG A 1 92 ? 4.368 4.037 3.737 1.00 78.19 92 ARG A N 1
ATOM 763 C CA . ARG A 1 92 ? 5.083 5.136 3.063 1.00 78.19 92 ARG A CA 1
ATOM 764 C C . ARG A 1 92 ? 5.860 4.637 1.849 1.00 78.19 92 ARG A C 1
ATOM 766 O O . ARG A 1 92 ? 5.871 5.306 0.820 1.00 78.19 92 ARG A O 1
ATOM 773 N N . LEU A 1 93 ? 6.487 3.469 1.964 1.00 76.25 93 LEU A N 1
ATOM 774 C CA . LEU A 1 93 ? 7.228 2.845 0.874 1.00 76.25 93 LEU A CA 1
ATOM 775 C C . LEU A 1 93 ? 6.300 2.499 -0.302 1.00 76.25 93 LEU A C 1
ATOM 777 O O . LEU A 1 93 ? 6.580 2.884 -1.436 1.00 76.25 93 LEU A O 1
ATOM 781 N N . ILE A 1 94 ? 5.162 1.849 -0.038 1.00 77.44 94 ILE A N 1
ATOM 782 C CA . ILE A 1 94 ? 4.171 1.532 -1.078 1.00 77.44 94 ILE A CA 1
ATOM 783 C C . ILE A 1 94 ? 3.583 2.805 -1.713 1.00 77.44 94 ILE A C 1
ATOM 785 O O . ILE A 1 94 ? 3.462 2.863 -2.938 1.00 77.44 94 ILE A O 1
ATOM 789 N N . ALA A 1 95 ? 3.256 3.827 -0.915 1.00 76.38 95 ALA A N 1
ATOM 790 C CA . ALA A 1 95 ? 2.725 5.107 -1.398 1.00 76.38 95 ALA A CA 1
ATOM 791 C C . ALA A 1 95 ? 3.711 5.828 -2.331 1.00 76.38 95 ALA A C 1
ATOM 793 O O . ALA A 1 95 ? 3.347 6.260 -3.428 1.00 76.38 95 ALA A O 1
ATOM 794 N N . LEU A 1 96 ? 4.989 5.883 -1.937 1.00 72.19 96 LEU A N 1
ATOM 795 C CA . LEU A 1 96 ? 6.057 6.420 -2.774 1.00 72.19 96 LEU A CA 1
ATOM 796 C C . LEU A 1 96 ? 6.109 5.679 -4.109 1.00 72.19 96 LEU A C 1
ATOM 798 O O . LEU A 1 96 ? 6.111 6.313 -5.164 1.00 72.19 96 LEU A O 1
ATOM 802 N N . TYR A 1 97 ? 6.099 4.345 -4.083 1.00 69.44 97 TYR A N 1
ATOM 803 C CA . TYR A 1 97 ? 6.115 3.565 -5.312 1.00 69.44 97 TYR A CA 1
ATOM 804 C C . TYR A 1 97 ? 4.909 3.858 -6.183 1.00 69.44 97 TYR A C 1
ATOM 806 O O . TYR A 1 97 ? 5.099 4.214 -7.339 1.00 69.44 97 TYR A O 1
ATOM 814 N N . ARG A 1 98 ? 3.695 3.829 -5.639 1.00 72.62 98 ARG A N 1
ATOM 815 C CA . ARG A 1 98 ? 2.489 4.223 -6.366 1.00 72.62 98 ARG A CA 1
ATOM 816 C C . ARG A 1 98 ? 2.632 5.599 -7.025 1.00 72.62 98 ARG A C 1
ATOM 818 O O . ARG A 1 98 ? 2.388 5.713 -8.222 1.00 72.62 98 ARG A O 1
ATOM 825 N N . THR A 1 99 ? 3.049 6.628 -6.288 1.00 66.44 99 THR A N 1
ATOM 826 C CA . THR A 1 99 ? 3.206 7.986 -6.832 1.00 66.44 99 THR A CA 1
ATOM 827 C C . THR A 1 99 ? 4.174 8.006 -8.016 1.00 66.44 99 THR A C 1
ATOM 829 O O . THR A 1 99 ? 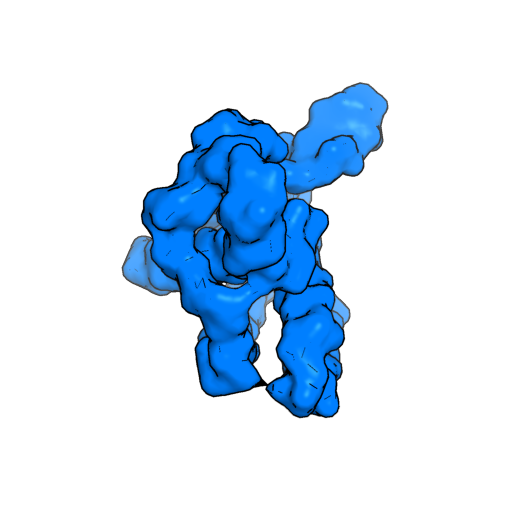3.899 8.651 -9.031 1.00 66.44 99 THR A O 1
ATOM 832 N N . LEU A 1 100 ? 5.258 7.232 -7.937 1.00 59.41 100 LEU A N 1
ATOM 833 C CA . LEU A 1 100 ? 6.230 7.090 -9.019 1.00 59.41 100 LEU A CA 1
ATOM 834 C C . LEU A 1 100 ? 5.669 6.377 -10.260 1.00 59.41 100 LEU A C 1
ATOM 836 O O . LEU A 1 100 ? 6.087 6.659 -11.386 1.00 59.41 100 LEU A O 1
ATOM 840 N N . LEU A 1 101 ? 4.710 5.475 -10.077 1.00 62.66 101 LEU A N 1
ATOM 841 C CA . LEU A 1 101 ? 4.020 4.783 -11.165 1.00 62.66 101 LEU A CA 1
ATOM 842 C C . LEU A 1 101 ? 2.964 5.659 -11.815 1.00 62.66 101 LEU A C 1
ATOM 844 O O . LEU A 1 101 ? 2.967 5.806 -13.036 1.00 62.66 101 LEU A O 1
ATOM 848 N N . ASP A 1 102 ? 2.099 6.244 -10.993 1.00 57.34 102 ASP A N 1
ATOM 849 C CA . ASP A 1 102 ? 0.929 7.000 -11.426 1.00 57.34 102 ASP A CA 1
ATOM 850 C C . ASP A 1 102 ? 1.345 8.283 -12.160 1.00 57.34 102 ASP A C 1
ATOM 852 O O . ASP A 1 102 ? 0.710 8.663 -13.141 1.00 57.34 102 ASP A O 1
ATOM 856 N N . HIS A 1 103 ? 2.434 8.931 -11.733 1.00 53.31 103 HIS A N 1
ATOM 857 C CA . HIS A 1 103 ? 2.857 10.211 -12.309 1.00 53.31 103 HIS A CA 1
ATOM 858 C C . HIS A 1 103 ? 3.979 10.080 -13.339 1.00 53.31 103 HIS A C 1
ATOM 860 O O . HIS A 1 103 ? 4.089 10.930 -14.223 1.00 53.31 103 HIS A O 1
ATOM 866 N N . PHE A 1 104 ? 4.810 9.035 -13.253 1.00 51.91 104 PHE A N 1
ATOM 867 C CA . PHE A 1 104 ? 6.011 8.937 -14.092 1.00 51.91 104 PHE A CA 1
ATOM 868 C C . PHE A 1 104 ? 6.101 7.650 -14.896 1.00 51.91 104 PHE A C 1
ATOM 870 O O . PHE A 1 104 ? 7.041 7.518 -15.671 1.00 51.91 104 PHE A O 1
ATOM 877 N N . GLY A 1 105 ? 5.182 6.690 -14.737 1.00 52.06 105 GLY A N 1
ATOM 878 C CA . GLY A 1 105 ? 5.231 5.398 -15.434 1.00 52.06 105 GLY A CA 1
ATOM 879 C C . GLY A 1 105 ? 6.530 4.609 -15.199 1.00 52.06 105 GLY A C 1
ATOM 880 O O . GLY A 1 105 ? 6.821 3.663 -15.926 1.00 52.06 105 GLY A O 1
ATOM 881 N N . GLY A 1 106 ? 7.336 5.006 -14.206 1.00 54.72 106 GLY A N 1
ATOM 882 C CA . GLY A 1 106 ? 8.714 4.544 -14.023 1.00 54.72 106 GLY A CA 1
ATOM 883 C C . GLY A 1 106 ? 9.746 5.076 -15.032 1.00 54.72 106 GLY A C 1
ATOM 884 O O . GLY A 1 106 ? 10.835 4.525 -15.104 1.00 54.72 106 GLY A O 1
ATOM 885 N N . PHE A 1 107 ? 9.453 6.141 -15.781 1.00 54.97 107 PHE A N 1
ATOM 886 C CA . PHE A 1 107 ? 10.294 6.713 -16.844 1.00 54.97 107 PHE A CA 1
ATOM 887 C C . PHE A 1 107 ? 11.130 7.920 -16.382 1.00 54.97 107 PHE A C 1
ATOM 889 O O . PHE A 1 107 ? 11.203 8.956 -17.051 1.00 54.97 107 PHE A O 1
ATOM 896 N N . LYS A 1 108 ? 11.776 7.817 -15.210 1.00 63.16 108 LYS A N 1
ATOM 897 C CA . LYS A 1 108 ? 12.646 8.886 -14.675 1.00 63.16 108 LYS A CA 1
ATOM 898 C C . LYS A 1 108 ? 13.681 9.343 -15.715 1.00 63.16 108 LYS A C 1
ATOM 900 O O . LYS A 1 108 ? 13.906 10.541 -15.887 1.00 63.16 108 LYS A O 1
ATOM 905 N N . LYS A 1 109 ? 14.308 8.393 -16.418 1.00 56.59 109 LYS A N 1
ATOM 906 C CA . LYS A 1 109 ? 15.350 8.672 -17.420 1.00 56.59 109 LYS A CA 1
ATOM 907 C C . LYS A 1 109 ? 14.810 9.478 -18.602 1.00 56.59 109 LYS A C 1
ATOM 909 O O . LYS A 1 109 ? 15.494 10.371 -19.089 1.00 56.59 109 LYS A O 1
ATOM 914 N N . GLU A 1 110 ? 13.604 9.185 -19.066 1.00 56.62 110 GLU A N 1
ATOM 915 C CA . GLU A 1 110 ? 12.963 9.844 -20.205 1.00 56.62 110 GLU A CA 1
ATOM 916 C C . GLU A 1 110 ? 12.525 11.267 -19.852 1.00 56.62 110 GLU A C 1
ATOM 918 O O . GLU A 1 110 ? 12.639 12.161 -20.690 1.00 56.62 110 GLU A O 1
ATOM 923 N N . LEU A 1 111 ? 12.085 11.492 -18.610 1.00 57.72 111 LEU A N 1
ATOM 924 C CA . LEU A 1 111 ? 11.765 12.826 -18.096 1.00 57.72 111 LEU A CA 1
ATOM 925 C C . LEU A 1 111 ? 13.012 13.709 -18.057 1.00 57.72 111 LEU A C 1
ATOM 927 O O . LEU A 1 111 ? 12.995 14.812 -18.603 1.00 57.72 111 LEU A O 1
ATOM 931 N N . ILE A 1 112 ? 14.122 13.186 -17.525 1.00 65.81 112 ILE A N 1
ATOM 932 C CA . ILE A 1 112 ? 15.411 13.890 -17.515 1.00 65.81 112 ILE A CA 1
ATOM 933 C C . ILE A 1 112 ? 15.899 14.154 -18.949 1.00 65.81 112 ILE A C 1
ATOM 935 O O . ILE A 1 112 ? 16.290 15.275 -19.258 1.00 65.81 112 ILE A O 1
ATOM 939 N N . LYS A 1 113 ? 15.809 13.171 -19.861 1.00 67.94 113 LYS A N 1
ATOM 940 C CA . LYS A 1 113 ? 16.161 13.343 -21.289 1.00 67.94 113 LYS A CA 1
ATOM 941 C C . LYS A 1 113 ? 15.321 14.407 -22.005 1.00 67.94 113 LYS A C 1
ATOM 943 O O . LYS A 1 113 ? 15.759 14.938 -23.020 1.00 67.94 113 LYS A O 1
ATOM 948 N N . LYS A 1 114 ? 14.115 14.696 -21.513 1.00 57.53 114 LYS A N 1
ATOM 949 C CA . LYS A 1 114 ? 13.214 15.736 -22.030 1.00 57.53 114 LYS A CA 1
ATOM 950 C C . LYS A 1 114 ? 13.287 17.048 -21.227 1.00 57.53 114 LYS A C 1
ATOM 952 O O . LYS A 1 114 ? 12.429 17.902 -21.418 1.00 57.53 114 LYS A O 1
ATOM 957 N N . ASN A 1 115 ? 14.297 17.220 -20.365 1.00 62.72 115 ASN A N 1
ATOM 958 C CA . ASN A 1 115 ? 14.519 18.385 -19.493 1.00 62.72 115 ASN A CA 1
ATOM 959 C C . ASN A 1 115 ? 13.420 18.645 -18.439 1.00 62.72 115 ASN A C 1
ATOM 961 O O . ASN A 1 115 ? 13.295 19.754 -17.917 1.00 62.72 115 ASN A O 1
ATOM 965 N N . PHE A 1 116 ? 12.636 17.628 -18.074 1.00 54.47 116 PHE A N 1
ATOM 966 C CA . PHE A 1 116 ? 11.707 17.703 -16.944 1.00 54.47 116 PHE A CA 1
ATOM 967 C C . PHE A 1 116 ? 12.445 17.369 -15.641 1.00 54.47 116 PHE A C 1
ATOM 969 O O . PHE A 1 116 ? 12.459 16.226 -15.188 1.00 54.47 116 PHE A O 1
ATOM 976 N N . HIS A 1 117 ? 13.084 18.379 -15.048 1.00 66.88 117 HIS A N 1
ATOM 977 C CA . HIS A 1 117 ? 13.841 18.249 -13.791 1.00 66.88 117 HIS A CA 1
ATOM 978 C C . HIS A 1 117 ? 12.982 18.442 -12.545 1.00 66.88 117 HIS A C 1
ATOM 980 O O . HIS A 1 117 ? 13.333 17.974 -11.469 1.00 66.88 117 HIS A O 1
ATOM 986 N N . LYS A 1 118 ? 11.843 19.119 -12.688 1.00 61.22 118 LYS A N 1
ATOM 987 C CA . LYS A 1 118 ? 10.879 19.334 -11.615 1.00 61.22 118 LYS A CA 1
ATOM 988 C C . LYS A 1 118 ? 9.503 18.910 -12.074 1.00 61.22 118 LYS A C 1
ATOM 990 O O . LYS A 1 118 ? 9.112 19.132 -13.218 1.00 61.22 118 LYS A O 1
ATOM 995 N N . ILE A 1 119 ? 8.789 18.285 -11.160 1.00 53.22 119 ILE A N 1
ATOM 996 C CA . ILE A 1 119 ? 7.464 17.717 -11.374 1.00 53.22 119 ILE A CA 1
ATOM 997 C C . ILE A 1 119 ? 6.568 18.253 -10.275 1.00 53.22 119 ILE A C 1
ATOM 999 O O . ILE A 1 119 ? 6.918 18.235 -9.095 1.00 53.22 119 ILE A O 1
ATOM 1003 N N . ARG A 1 120 ? 5.403 18.762 -10.663 1.00 47.66 120 ARG A N 1
ATOM 1004 C CA . ARG A 1 120 ? 4.408 19.188 -9.692 1.00 47.66 120 ARG A CA 1
ATOM 1005 C C . ARG A 1 120 ? 3.621 17.962 -9.263 1.00 47.66 120 ARG A C 1
ATOM 1007 O O . ARG A 1 120 ? 2.910 17.365 -10.064 1.00 47.66 120 ARG A O 1
ATOM 1014 N N . THR A 1 121 ? 3.784 17.584 -8.008 1.00 51.31 121 THR A N 1
ATOM 1015 C CA . THR A 1 121 ? 2.961 16.576 -7.345 1.00 51.31 121 THR A CA 1
ATOM 1016 C C . THR A 1 121 ? 1.920 17.269 -6.477 1.00 51.31 121 THR A C 1
ATOM 1018 O O . THR A 1 121 ? 1.929 18.493 -6.310 1.00 51.31 121 THR A O 1
ATOM 1021 N N . PHE A 1 122 ? 1.022 16.486 -5.890 1.00 43.19 122 PHE A N 1
ATOM 1022 C CA . PHE A 1 122 ? 0.062 17.001 -4.918 1.00 43.19 122 PHE A CA 1
ATOM 1023 C C . PHE A 1 122 ? 0.728 17.502 -3.616 1.00 43.19 122 PHE A C 1
ATOM 1025 O O . PHE A 1 122 ? 0.071 18.203 -2.847 1.00 43.19 122 PHE A O 1
ATOM 1032 N N . GLU A 1 123 ? 2.005 17.169 -3.378 1.00 40.25 123 GLU A N 1
ATOM 1033 C CA . GLU A 1 123 ? 2.813 17.567 -2.210 1.00 40.25 123 GLU A CA 1
ATOM 1034 C C . GLU A 1 123 ? 3.679 18.812 -2.468 1.00 40.25 123 GLU A C 1
ATOM 1036 O O . GLU A 1 123 ? 4.293 19.345 -1.547 1.00 40.25 123 GLU A O 1
ATOM 1041 N N . GLY A 1 124 ? 3.722 19.297 -3.713 1.00 54.56 124 GLY A N 1
ATOM 1042 C CA . GLY A 1 124 ? 4.576 20.406 -4.134 1.00 54.56 124 GLY A CA 1
ATOM 1043 C C . GLY A 1 124 ? 5.417 20.064 -5.361 1.00 54.56 124 GLY A C 1
ATOM 1044 O O . GLY A 1 124 ? 5.157 19.090 -6.069 1.00 54.56 124 GLY A O 1
ATOM 1045 N N . GLU A 1 125 ? 6.421 20.891 -5.648 1.00 53.81 125 GLU A N 1
ATOM 1046 C CA . GLU A 1 125 ? 7.419 20.553 -6.664 1.00 53.81 125 GLU A CA 1
ATOM 1047 C C . GLU A 1 125 ? 8.444 19.583 -6.087 1.00 53.81 125 GLU A C 1
ATOM 1049 O O . GLU A 1 125 ? 9.089 19.879 -5.083 1.00 53.81 125 GLU A O 1
ATOM 1054 N N . ILE A 1 126 ? 8.621 18.448 -6.756 1.00 58.66 126 ILE A N 1
ATOM 1055 C CA . ILE A 1 126 ? 9.699 17.513 -6.457 1.00 58.66 126 ILE A CA 1
ATOM 1056 C C . ILE A 1 126 ? 10.756 17.633 -7.551 1.00 58.66 126 ILE A C 1
ATOM 1058 O O . ILE A 1 126 ? 10.431 17.697 -8.739 1.00 58.66 126 ILE A O 1
ATOM 1062 N N . ASP A 1 127 ? 12.025 17.671 -7.151 1.00 68.38 127 ASP A N 1
ATOM 1063 C CA . ASP A 1 127 ? 13.157 17.637 -8.071 1.00 68.38 127 ASP A CA 1
ATOM 1064 C C . ASP A 1 127 ? 13.467 16.187 -8.470 1.00 68.38 127 ASP A C 1
ATOM 1066 O O . ASP A 1 127 ? 14.075 15.434 -7.705 1.00 68.38 127 ASP A O 1
ATOM 1070 N N . VAL A 1 128 ? 13.076 15.823 -9.694 1.00 59.91 128 VAL A N 1
ATOM 1071 C CA . VAL A 1 128 ? 13.257 14.504 -10.327 1.00 59.91 128 VAL A CA 1
ATOM 1072 C C . VAL A 1 128 ? 14.719 14.053 -10.301 1.00 59.91 128 VAL A C 1
ATOM 1074 O O . VAL A 1 128 ? 15.000 12.857 -10.199 1.00 59.91 128 VAL A O 1
ATOM 1077 N N . SER A 1 129 ? 15.659 14.997 -10.385 1.00 60.84 129 SER A N 1
ATOM 1078 C CA . SER A 1 129 ? 17.105 14.740 -10.399 1.00 60.84 129 SER A CA 1
ATOM 1079 C C . SER A 1 129 ? 17.582 14.146 -9.078 1.00 60.84 129 SER A C 1
ATOM 1081 O O . SER A 1 129 ? 18.445 13.269 -9.067 1.00 60.84 129 SER A O 1
ATOM 1083 N N . THR A 1 130 ? 17.006 14.624 -7.973 1.00 59.03 130 THR A N 1
ATOM 1084 C CA . THR A 1 130 ? 17.435 14.302 -6.604 1.00 59.03 130 THR A CA 1
ATOM 1085 C C . THR A 1 130 ? 16.737 13.079 -6.027 1.00 59.03 130 THR A C 1
ATOM 1087 O O . THR A 1 130 ? 17.274 12.443 -5.120 1.00 59.03 130 THR A O 1
ATOM 1090 N N . ILE A 1 131 ? 15.574 12.694 -6.569 1.00 58.41 131 ILE A N 1
ATOM 1091 C CA . ILE A 1 131 ? 14.895 11.477 -6.125 1.00 58.41 131 ILE A CA 1
ATOM 1092 C C . ILE A 1 131 ? 15.746 10.283 -6.545 1.00 58.41 131 ILE A C 1
ATOM 1094 O O . ILE A 1 131 ? 15.857 9.983 -7.736 1.00 58.41 131 ILE A O 1
ATOM 1098 N N . ASN A 1 132 ? 16.345 9.574 -5.590 1.00 48.69 132 ASN A N 1
ATOM 1099 C CA . ASN A 1 132 ? 17.071 8.341 -5.872 1.00 48.69 132 ASN A CA 1
ATOM 1100 C C . ASN A 1 132 ? 16.072 7.203 -6.126 1.00 48.69 132 ASN A C 1
ATOM 1102 O O . ASN A 1 132 ? 15.809 6.366 -5.271 1.00 48.69 132 ASN A O 1
ATOM 1106 N N . ILE A 1 133 ? 15.443 7.244 -7.298 1.00 50.44 133 ILE A N 1
ATOM 1107 C CA . ILE A 1 133 ? 14.528 6.214 -7.773 1.00 50.44 133 ILE A CA 1
ATOM 1108 C C . ILE A 1 133 ? 15.386 5.192 -8.512 1.00 50.44 133 ILE A C 1
ATOM 1110 O O . ILE A 1 133 ? 16.055 5.581 -9.481 1.00 50.44 133 ILE A O 1
ATOM 1114 N N . PRO A 1 134 ? 15.374 3.914 -8.101 1.00 49.69 134 PRO A N 1
ATOM 1115 C CA . PRO A 1 134 ? 15.890 2.837 -8.930 1.00 49.69 134 PRO A CA 1
ATOM 1116 C C . PRO A 1 134 ? 15.243 2.972 -10.309 1.00 49.69 134 PRO A C 1
ATOM 1118 O O . PRO A 1 134 ? 14.020 2.966 -10.426 1.00 49.69 134 PRO A O 1
ATOM 1121 N N . ASN A 1 135 ? 16.056 3.210 -11.343 1.00 43.78 135 ASN A N 1
ATOM 1122 C CA . ASN A 1 135 ? 15.566 3.583 -12.678 1.00 43.78 135 ASN A CA 1
ATOM 1123 C C . ASN A 1 135 ? 14.552 2.584 -13.250 1.00 43.78 135 ASN A C 1
ATOM 1125 O O . ASN A 1 135 ? 13.738 2.955 -14.084 1.00 43.78 135 ASN A O 1
ATOM 1129 N N . GLU A 1 136 ? 14.598 1.356 -12.755 1.00 52.38 136 GLU A N 1
ATOM 1130 C CA . GLU A 1 136 ? 13.503 0.408 -12.706 1.00 52.38 136 GLU A CA 1
ATOM 1131 C C . GLU A 1 136 ? 13.616 -0.225 -11.320 1.00 52.38 136 GLU A C 1
ATOM 1133 O O . GLU A 1 136 ? 14.723 -0.599 -10.923 1.00 52.38 136 GLU A O 1
ATOM 1138 N N . LEU A 1 137 ? 12.517 -0.335 -10.568 1.00 55.66 137 LEU A N 1
ATOM 1139 C CA . LEU A 1 137 ? 12.522 -1.312 -9.486 1.00 55.66 137 LEU A CA 1
ATOM 1140 C C . LEU A 1 137 ? 12.734 -2.654 -10.155 1.00 55.66 137 LEU A C 1
ATOM 1142 O O . LEU A 1 137 ? 11.941 -3.071 -11.006 1.00 55.66 137 LEU A O 1
ATOM 1146 N N . SER A 1 138 ? 13.834 -3.294 -9.803 1.00 63.44 138 SER A N 1
ATOM 1147 C CA . SER A 1 138 ? 14.095 -4.646 -10.233 1.00 63.44 138 SER A CA 1
ATOM 1148 C C . SER A 1 138 ? 12.905 -5.517 -9.841 1.00 63.44 138 SER A C 1
ATOM 1150 O O . SER A 1 138 ? 12.233 -5.298 -8.828 1.00 63.44 138 SER A O 1
ATOM 1152 N N . ARG A 1 139 ? 12.655 -6.564 -10.626 1.00 66.56 139 ARG A N 1
ATOM 1153 C CA . ARG A 1 139 ? 11.690 -7.604 -10.253 1.00 66.56 139 ARG A CA 1
ATOM 1154 C C . ARG A 1 139 ? 11.909 -8.087 -8.812 1.00 66.56 139 ARG A C 1
ATOM 1156 O O . ARG A 1 139 ? 10.944 -8.373 -8.119 1.00 66.56 139 ARG A O 1
ATOM 1163 N N . TYR A 1 140 ? 13.164 -8.140 -8.369 1.00 71.50 140 TYR A N 1
ATOM 1164 C CA . TYR A 1 140 ? 13.540 -8.491 -7.004 1.00 71.50 140 TYR A CA 1
ATOM 1165 C C . TYR A 1 140 ? 12.994 -7.504 -5.960 1.00 71.50 140 TYR A C 1
ATOM 1167 O O . TYR A 1 140 ? 12.360 -7.928 -5.001 1.00 71.50 140 TYR A O 1
ATOM 1175 N N . GLU A 1 141 ? 13.159 -6.196 -6.166 1.00 69.69 141 GLU A N 1
ATOM 1176 C CA . GLU A 1 141 ? 12.592 -5.175 -5.273 1.00 69.69 141 GLU A CA 1
ATOM 1177 C C . GLU A 1 141 ? 11.059 -5.231 -5.246 1.00 69.69 141 GLU A C 1
ATOM 1179 O O . GLU A 1 141 ? 10.461 -5.134 -4.178 1.00 69.69 141 GLU A O 1
ATOM 1184 N N . LEU A 1 142 ? 10.421 -5.462 -6.397 1.00 71.25 142 LEU A N 1
ATOM 1185 C CA . LEU A 1 142 ? 8.963 -5.603 -6.491 1.00 71.25 142 LEU A CA 1
ATOM 1186 C C . LEU A 1 142 ? 8.458 -6.852 -5.753 1.00 71.25 142 LEU A C 1
ATOM 1188 O O . LEU A 1 142 ? 7.432 -6.792 -5.083 1.00 71.25 142 LEU A O 1
ATOM 1192 N N . ILE A 1 143 ? 9.195 -7.963 -5.823 1.00 72.94 143 ILE A N 1
ATOM 1193 C CA . ILE A 1 143 ? 8.900 -9.188 -5.067 1.00 72.94 143 ILE A CA 1
ATOM 1194 C C . ILE A 1 143 ? 9.097 -8.971 -3.564 1.00 72.94 143 ILE A C 1
ATOM 1196 O O . ILE A 1 143 ? 8.259 -9.418 -2.786 1.00 72.94 143 ILE A O 1
ATOM 1200 N N . ASN A 1 144 ? 10.143 -8.255 -3.142 1.00 77.06 144 ASN A N 1
ATOM 1201 C CA . ASN A 1 144 ? 10.355 -7.949 -1.725 1.00 77.06 144 ASN A CA 1
ATOM 1202 C C . ASN A 1 144 ? 9.201 -7.133 -1.137 1.00 77.06 144 ASN A C 1
ATOM 1204 O O . ASN A 1 144 ? 8.813 -7.376 -0.002 1.00 77.06 144 ASN A O 1
ATOM 1208 N N . ILE A 1 145 ? 8.596 -6.227 -1.912 1.00 75.50 145 ILE A N 1
ATOM 1209 C CA . ILE A 1 145 ? 7.380 -5.522 -1.480 1.00 75.50 145 ILE A CA 1
ATOM 1210 C C . ILE A 1 145 ? 6.237 -6.512 -1.238 1.00 75.50 145 ILE A C 1
ATOM 1212 O O . ILE A 1 145 ? 5.529 -6.372 -0.249 1.00 75.50 145 ILE A O 1
ATOM 1216 N N . LEU A 1 146 ? 6.050 -7.516 -2.100 1.00 78.38 146 LEU A N 1
ATOM 1217 C CA . LEU A 1 146 ? 5.000 -8.523 -1.905 1.00 78.38 146 LEU A CA 1
ATOM 1218 C C . LEU A 1 146 ? 5.251 -9.380 -0.662 1.00 78.38 146 LEU A C 1
ATOM 1220 O O . LEU A 1 146 ? 4.322 -9.583 0.114 1.00 78.38 146 LEU A O 1
ATOM 1224 N N . ILE A 1 147 ? 6.502 -9.785 -0.427 1.00 83.19 147 ILE A N 1
ATOM 1225 C CA . ILE A 1 147 ? 6.906 -10.509 0.790 1.00 83.19 147 ILE A CA 1
ATOM 1226 C C . ILE A 1 147 ? 6.607 -9.661 2.035 1.00 83.19 147 ILE A C 1
ATOM 1228 O O . ILE A 1 147 ? 6.065 -10.150 3.026 1.00 83.19 147 ILE A O 1
ATOM 1232 N N . GLU A 1 148 ? 6.914 -8.366 1.977 1.00 81.75 148 GLU A N 1
ATOM 1233 C CA . GLU A 1 148 ? 6.584 -7.423 3.044 1.00 81.75 148 GLU A CA 1
ATOM 1234 C C . GLU A 1 148 ? 5.068 -7.291 3.241 1.00 81.75 148 GLU A C 1
ATOM 12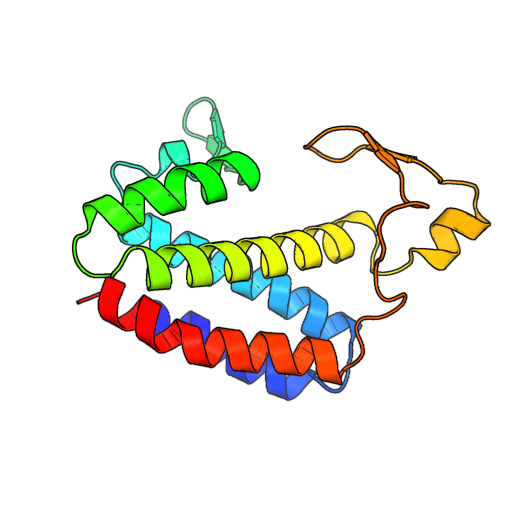36 O O . GLU A 1 148 ? 4.596 -7.272 4.375 1.00 81.75 148 GLU A O 1
ATOM 1241 N N . VAL A 1 149 ? 4.270 -7.273 2.169 1.00 81.94 149 VAL A N 1
ATOM 1242 C CA . VAL A 1 149 ? 2.803 -7.267 2.289 1.00 81.94 149 VAL A CA 1
ATOM 1243 C C . VAL A 1 149 ? 2.319 -8.529 2.995 1.00 81.94 149 VAL A C 1
ATOM 1245 O O . VAL A 1 149 ? 1.474 -8.429 3.881 1.00 81.94 149 VAL A O 1
ATOM 1248 N N . GLU A 1 150 ? 2.852 -9.702 2.647 1.00 80.94 150 GLU A N 1
ATOM 1249 C CA . GLU A 1 150 ? 2.503 -10.962 3.309 1.00 80.94 150 GLU A CA 1
ATOM 1250 C C . GLU A 1 150 ? 2.827 -10.935 4.804 1.00 80.94 150 GLU A C 1
ATOM 1252 O O . GLU A 1 150 ? 1.989 -11.337 5.616 1.00 80.94 150 GLU A O 1
ATOM 1257 N N . ARG A 1 151 ? 3.988 -10.382 5.181 1.00 84.62 151 ARG A N 1
ATOM 1258 C CA . ARG A 1 151 ? 4.346 -10.121 6.586 1.00 84.62 151 ARG A CA 1
ATOM 1259 C C . ARG A 1 151 ? 3.285 -9.254 7.270 1.00 84.62 151 ARG A C 1
ATOM 1261 O O . ARG A 1 151 ? 2.848 -9.560 8.380 1.00 84.62 151 ARG A O 1
ATOM 1268 N N . TRP A 1 152 ? 2.820 -8.207 6.592 1.00 87.38 152 TRP A N 1
ATOM 1269 C CA . TRP A 1 152 ? 1.820 -7.281 7.123 1.00 87.38 152 TRP A CA 1
ATOM 1270 C C . TRP A 1 152 ? 0.374 -7.793 7.068 1.00 87.38 152 TRP A C 1
ATOM 1272 O O . TRP A 1 152 ? -0.474 -7.260 7.785 1.00 87.38 152 TRP A O 1
ATOM 1282 N N . LEU A 1 153 ? 0.068 -8.868 6.331 1.00 86.00 153 LEU A N 1
ATOM 1283 C CA . LEU A 1 153 ? -1.259 -9.499 6.375 1.00 86.00 153 LEU A CA 1
ATOM 1284 C C . LEU A 1 153 ? -1.621 -9.967 7.787 1.00 86.00 153 LEU A C 1
ATOM 1286 O O . LEU A 1 153 ? -2.787 -9.896 8.171 1.00 86.00 153 LEU A O 1
ATOM 1290 N N . GLU A 1 154 ? -0.644 -10.430 8.569 1.00 85.56 154 GLU A N 1
ATOM 1291 C CA . GLU A 1 154 ? -0.872 -10.843 9.956 1.00 85.56 154 GLU A CA 1
ATOM 1292 C C . GLU A 1 154 ? -1.178 -9.649 10.869 1.00 85.56 154 GLU A C 1
ATOM 1294 O O . GLU A 1 154 ? -2.053 -9.718 11.732 1.00 85.56 154 GLU A O 1
ATOM 1299 N N . PHE A 1 155 ? -0.518 -8.513 10.649 1.00 88.81 155 PHE A N 1
ATOM 1300 C CA . PHE A 1 155 ? -0.854 -7.266 11.333 1.00 88.81 155 PHE A CA 1
ATOM 1301 C C . PHE A 1 155 ? -2.282 -6.817 11.003 1.00 88.81 155 PHE A C 1
ATOM 1303 O O . PHE A 1 155 ? -3.069 -6.550 11.909 1.00 88.81 155 PHE A O 1
ATOM 1310 N N . LEU A 1 156 ? -2.656 -6.822 9.720 1.00 87.44 156 LEU A N 1
ATOM 1311 C CA . LEU A 1 156 ? -4.012 -6.484 9.277 1.00 87.44 156 LEU A CA 1
ATOM 1312 C C . LEU A 1 156 ? -5.057 -7.466 9.832 1.00 87.44 156 LEU A C 1
ATOM 1314 O O . LEU A 1 156 ? -6.139 -7.048 10.244 1.00 87.44 156 LEU A O 1
ATOM 1318 N N . ARG A 1 157 ? -4.732 -8.762 9.926 1.00 86.75 157 ARG A N 1
ATOM 1319 C CA . ARG A 1 157 ? -5.594 -9.765 10.569 1.00 86.75 157 ARG A CA 1
ATOM 1320 C C . ARG A 1 157 ? -5.855 -9.420 12.033 1.00 86.75 157 ARG A C 1
ATOM 1322 O O . ARG A 1 157 ? -7.014 -9.375 12.435 1.00 86.75 157 ARG A O 1
ATOM 1329 N N . ARG A 1 158 ? -4.810 -9.123 12.807 1.00 86.50 158 ARG A N 1
ATOM 1330 C CA . ARG A 1 158 ? -4.937 -8.708 14.216 1.00 86.50 158 ARG A CA 1
ATOM 1331 C C . ARG A 1 158 ? -5.722 -7.406 14.375 1.00 86.50 158 ARG A C 1
ATOM 1333 O O . ARG A 1 158 ? -6.433 -7.235 15.356 1.00 86.50 158 ARG A O 1
ATOM 1340 N N . LEU A 1 159 ? -5.654 -6.504 13.395 1.00 84.69 159 LEU A N 1
ATOM 1341 C CA . LEU A 1 159 ? -6.456 -5.281 13.414 1.00 84.69 159 LEU A CA 1
ATOM 1342 C C . LEU A 1 159 ? -7.962 -5.603 13.324 1.00 84.69 159 LEU A C 1
ATOM 1344 O O . LEU A 1 159 ? -8.765 -4.937 13.981 1.00 84.69 159 LEU A O 1
ATOM 1348 N N . SER A 1 160 ? -8.337 -6.648 12.572 1.00 77.50 160 SER A N 1
ATOM 1349 C CA . SER A 1 160 ? -9.735 -7.088 12.404 1.00 77.50 160 SER A CA 1
ATOM 1350 C C . SER A 1 160 ? -10.350 -7.862 13.573 1.00 77.50 160 SER A C 1
ATOM 1352 O O . SER A 1 160 ? -11.575 -7.927 13.647 1.00 77.50 160 SER A O 1
ATOM 1354 N N . THR A 1 161 ? -9.532 -8.444 14.454 1.00 73.06 161 THR A N 1
ATOM 1355 C CA . THR A 1 161 ? -9.958 -9.212 15.641 1.00 73.06 161 THR A CA 1
ATOM 1356 C C . THR A 1 161 ? -9.936 -8.335 16.873 1.00 73.06 161 THR A C 1
ATOM 1358 O O . THR A 1 161 ? -10.996 -8.053 17.457 1.00 73.06 161 THR A O 1
#

Foldseek 3Di:
DLLVVLVVLLVVLVVCLVPLLVNLVSLLVSLVSLLVLLCVLVVVCVCQQFPDDPNDGPGGDLVSNLVVQLVSVVVLVLDDNVVSVVVSVLSVVSVVSNQCCVQPVLQLVVCVVVVNQWDQDPVGIDGSVPPPDPSGCPSVNSVVSSVVSVVCSVVSVSSVD

Sequence (161 aa):
MELENIRRLVNFCYDKAHDPVTIRRCISSLFFEIILFIADRFPCRKDELFRNQNGVYNGLSEIRFIGSLMSLLESSNKFSLYEIDDFVKFLRLIALYRTLLDHFGGFKKELIKKNFHKIRTFEGEIDVSTINIPNELSRYELINILIEVERWLEFLRRLST

pLDDT: mean 71.23, std 12.2, range [40.25, 91.12]

Radius of gyration: 16.5 Å; chains: 1; bounding box: 38×35×44 Å

Secondary structure (DSSP, 8-state):
--HHHHHHHHHHHHHTTT-HHHHHHHHHHHHHHHHHHHHHH-GGGHHHHEEEETTEEEEE-HHHHHHHHHHHHHHTTSS-HHHHHHHHHHHHHHHHHHHHHHHHTT-HHHHHHTT--EEEETTEEEETTTS---SS--HHHHHHHHHHHHHHHHHHHHHH-

Organism: NCBI:txid111955